Protein AF-A0A7T8KH82-F1 (afdb_monomer)

Solvent-accessible surface area (backbone atoms only — not comparable to full-atom values): 3414 Å² total; per-residue (Å²): 138,54,62,47,77,54,85,89,64,76,89,74,58,95,82,47,49,70,45,69,40,85,55,74,74,78,50,102,66,24,38,31,37,62,76,45,79,45,78,51,79,80,69,58,89,67,83,70,85,121

InterPro domains:
  IPR000266 Small ribosomal subunit protein uS17 [PF00366] (1-35)
  IPR000266 Small ribosomal subunit protein uS17 [PTHR10744] (1-43)
  IPR012340 Nucleic acid-binding, OB-fold [SSF50249] (2-46)
  IPR019979 Small ribosomal subunit protein uS17, conserved site [PS00056] (15-27)

Nearest PDB structures (foldseek):
  7oya-assembly1_L2  TM=9.447E-01  e=2.130E-04  Danio rerio
  7r4x-assembly1_L  TM=9.259E-01  e=2.130E-04  Homo sapiens
  8y0w-assembly1_SL  TM=9.133E-01  e=2.130E-04  Homo sapiens
  8y0x-assembly1_SL  TM=9.104E-01  e=1.859E-04  Homo sapiens
  6y0g-assembly1_SL  TM=9.122E-01  e=1.990E-04  Homo sapiens

Mean predicted aligned error: 6.73 Å

Foldseek 3Di:
DDEDEDPVDPPDDPPWDFDWDADPDPDPPYRIYTDDTHGDPVPPVDPPPD

Structure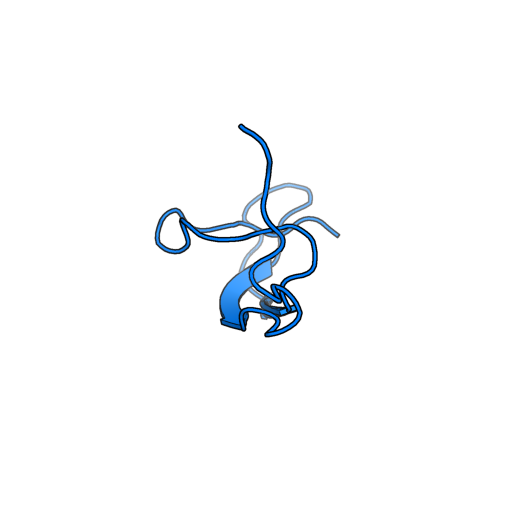 (mmCIF, N/CA/C/O backbone):
data_AF-A0A7T8KH82-F1
#
_entry.id   AF-A0A7T8KH82-F1
#
loop_
_atom_site.group_PDB
_atom_site.id
_atom_site.type_symbol
_atom_site.label_atom_id
_atom_site.label_alt_id
_atom_site.label_comp_id
_atom_site.label_asym_id
_atom_site.label_entity_id
_atom_site.label_seq_id
_atom_site.pdbx_PDB_ins_code
_atom_site.Cartn_x
_atom_site.Cartn_y
_atom_site.Cartn_z
_atom_site.occupancy
_atom_site.B_iso_or_equiv
_atom_site.auth_seq_id
_atom_site.auth_comp_id
_atom_site.auth_asym_id
_atom_site.auth_atom_id
_atom_site.pdbx_PDB_model_num
ATOM 1 N N . MET A 1 1 ? 6.018 4.562 -3.558 1.00 82.50 1 MET A N 1
ATOM 2 C CA . MET A 1 1 ? 6.485 3.157 -3.556 1.00 82.50 1 MET A CA 1
ATOM 3 C C . MET A 1 1 ? 5.306 2.275 -3.935 1.00 82.50 1 MET A C 1
ATOM 5 O O . MET A 1 1 ? 4.248 2.457 -3.349 1.00 82.50 1 MET A O 1
ATOM 9 N N . SER A 1 2 ? 5.445 1.400 -4.933 1.00 91.81 2 SER A N 1
ATOM 10 C CA . SER A 1 2 ? 4.347 0.542 -5.404 1.00 91.81 2 SER A CA 1
ATOM 11 C C . SER A 1 2 ? 4.482 -0.861 -4.817 1.00 91.81 2 SER A C 1
ATOM 13 O O . SER A 1 2 ? 5.560 -1.454 -4.862 1.00 91.81 2 SER A O 1
ATOM 15 N N . VAL A 1 3 ? 3.390 -1.384 -4.265 1.00 94.25 3 VAL A N 1
ATOM 16 C CA . VAL A 1 3 ? 3.344 -2.677 -3.571 1.00 94.25 3 VAL A CA 1
ATOM 17 C C . VAL A 1 3 ? 2.178 -3.479 -4.128 1.00 94.25 3 VAL A C 1
ATOM 19 O O . VAL A 1 3 ? 1.116 -2.919 -4.402 1.00 94.25 3 VAL A O 1
ATOM 22 N N . HIS A 1 4 ? 2.374 -4.781 -4.305 1.00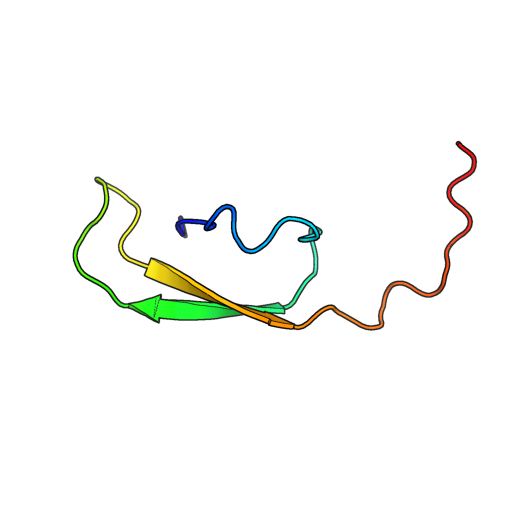 94.75 4 HIS A N 1
ATOM 23 C CA . HIS A 1 4 ? 1.289 -5.677 -4.675 1.00 94.75 4 HIS A CA 1
ATOM 24 C C . HIS A 1 4 ? 0.355 -5.888 -3.475 1.00 94.75 4 HIS A C 1
ATOM 26 O O . HIS A 1 4 ? 0.806 -6.307 -2.407 1.00 94.75 4 HIS A O 1
ATOM 32 N N . LEU A 1 5 ? -0.937 -5.613 -3.664 1.00 93.31 5 LEU A N 1
ATOM 33 C CA . LEU A 1 5 ? -1.994 -5.936 -2.709 1.00 93.31 5 LEU A CA 1
ATOM 34 C C . LEU A 1 5 ? -2.662 -7.240 -3.133 1.00 93.31 5 LEU A C 1
ATOM 36 O O . LEU A 1 5 ? -3.342 -7.298 -4.155 1.00 93.31 5 LEU A O 1
ATOM 40 N N . SER A 1 6 ? -2.460 -8.290 -2.339 1.00 89.81 6 SER A N 1
ATOM 41 C CA . SER A 1 6 ? -3.096 -9.58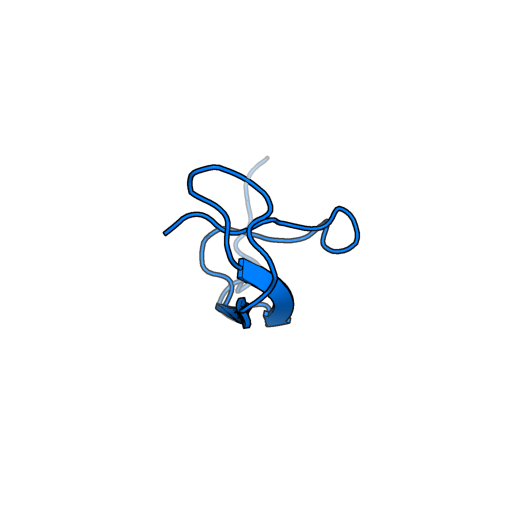1 -2.602 1.00 89.81 6 SER A CA 1
ATOM 42 C C . SER A 1 6 ? -4.612 -9.515 -2.351 1.00 89.81 6 SER A C 1
ATOM 44 O O . SER A 1 6 ? -5.018 -8.959 -1.327 1.00 89.81 6 SER A O 1
ATOM 46 N N . PRO A 1 7 ? -5.456 -10.163 -3.182 1.00 91.81 7 PRO A N 1
ATOM 47 C CA .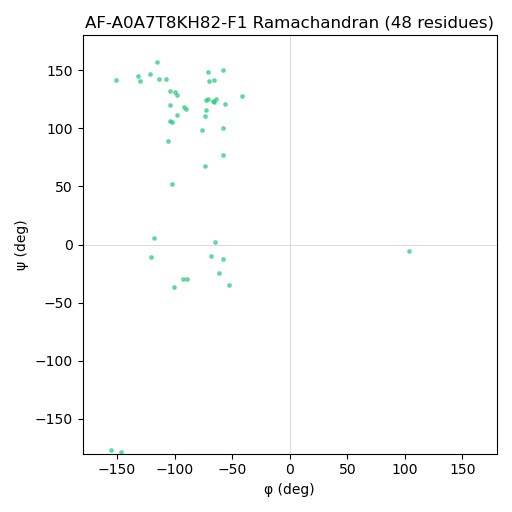 PRO A 1 7 ? -6.907 -10.261 -2.968 1.00 91.81 7 PRO A CA 1
ATOM 48 C C . PRO A 1 7 ? -7.327 -10.907 -1.637 1.00 91.81 7 PRO A C 1
ATOM 50 O O . PRO A 1 7 ? -8.497 -10.837 -1.254 1.00 91.81 7 PRO A O 1
ATOM 53 N N . CYS A 1 8 ? -6.393 -11.550 -0.925 1.00 90.56 8 CYS A N 1
ATOM 54 C CA . CYS A 1 8 ? -6.605 -12.037 0.439 1.00 90.56 8 CYS A CA 1
ATOM 55 C C . CYS A 1 8 ? -6.922 -10.899 1.425 1.00 90.56 8 CYS A C 1
ATOM 57 O O . CYS A 1 8 ? -7.577 -11.131 2.439 1.00 90.56 8 CYS A O 1
ATOM 59 N N . PHE A 1 9 ? -6.491 -9.670 1.128 1.00 88.94 9 PHE A N 1
ATOM 60 C CA . PHE A 1 9 ? -6.725 -8.487 1.949 1.00 88.94 9 PHE A CA 1
ATOM 61 C C . PHE A 1 9 ? -7.787 -7.594 1.293 1.00 88.94 9 PHE A C 1
ATOM 63 O O . PHE A 1 9 ? -7.467 -6.724 0.489 1.00 88.94 9 PHE A O 1
ATOM 70 N N . ARG A 1 10 ? -9.066 -7.827 1.615 1.00 85.56 10 ARG A N 1
ATOM 71 C CA . ARG A 1 10 ? -10.203 -7.117 0.989 1.00 85.56 10 ARG A CA 1
ATOM 72 C C . ARG A 1 10 ? -10.604 -5.827 1.709 1.00 85.56 10 ARG A C 1
ATOM 74 O O . ARG A 1 10 ? -11.041 -4.883 1.065 1.00 85.56 10 ARG A O 1
ATOM 81 N N . ASP A 1 11 ? -10.397 -5.766 3.022 1.00 85.31 11 ASP A N 1
ATOM 82 C CA . ASP A 1 11 ? -10.833 -4.649 3.872 1.00 85.31 11 ASP A CA 1
ATOM 83 C C . ASP A 1 11 ? -9.669 -3.715 4.226 1.00 85.31 11 ASP A 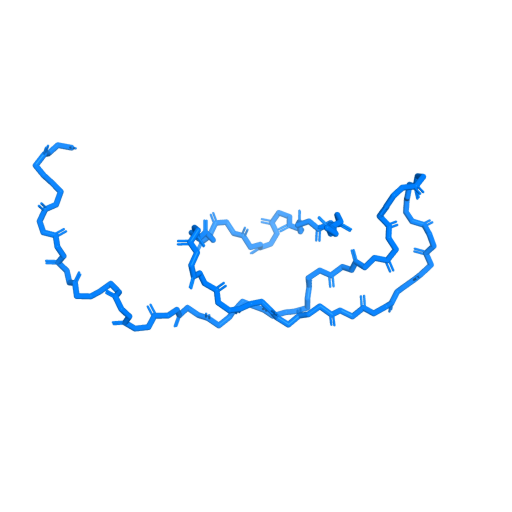C 1
ATOM 85 O O . ASP A 1 11 ? -9.394 -3.482 5.407 1.00 85.31 11 ASP A O 1
ATOM 89 N N . VAL A 1 12 ? -8.936 -3.246 3.217 1.00 88.38 12 VAL A N 1
ATOM 90 C CA . VAL A 1 12 ? -7.828 -2.299 3.405 1.00 88.38 12 VAL A CA 1
ATOM 91 C C . VAL A 1 12 ? -8.330 -0.892 3.124 1.00 88.38 12 VAL A C 1
ATOM 93 O O . VAL A 1 12 ? -8.921 -0.637 2.072 1.00 88.38 12 VAL A O 1
ATOM 96 N N . GLN A 1 13 ? -8.091 0.025 4.053 1.00 87.12 13 GLN A N 1
ATOM 97 C CA . GLN A 1 13 ? -8.425 1.435 3.899 1.00 87.12 13 GLN A CA 1
ATOM 98 C C . GLN A 1 13 ? -7.164 2.297 3.880 1.00 87.12 13 GLN A C 1
ATOM 100 O O . GLN A 1 13 ? -6.098 1.929 4.376 1.00 87.12 13 GLN A O 1
ATOM 105 N N . VAL A 1 14 ? -7.286 3.482 3.282 1.00 87.38 14 VAL A N 1
ATOM 106 C CA . VAL A 1 14 ? -6.214 4.478 3.327 1.00 87.38 14 VAL A CA 1
ATOM 107 C C . VAL A 1 14 ? -6.012 4.899 4.782 1.00 87.38 14 VAL A C 1
ATOM 109 O O . VAL A 1 14 ? -6.961 5.313 5.442 1.00 87.38 14 VAL A O 1
ATOM 112 N N . GLY A 1 15 ? -4.776 4.790 5.270 1.00 86.56 15 GLY A N 1
ATOM 113 C CA . GLY A 1 15 ? -4.424 5.057 6.668 1.00 86.56 15 GLY A CA 1
ATOM 114 C C . GLY A 1 15 ? -4.199 3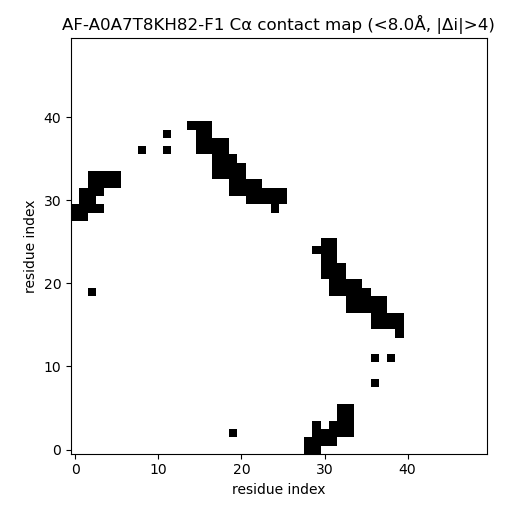.803 7.517 1.00 86.56 15 GLY A C 1
ATOM 115 O O . GLY A 1 15 ? -3.753 3.927 8.657 1.00 86.56 15 GLY A O 1
ATOM 116 N N . ASP A 1 16 ? -4.445 2.607 6.976 1.00 88.56 16 ASP A N 1
ATOM 117 C CA . ASP A 1 16 ? -4.013 1.362 7.612 1.00 88.56 16 ASP A CA 1
ATOM 118 C C . ASP A 1 16 ? -2.492 1.190 7.544 1.00 88.56 16 ASP A C 1
ATOM 120 O O . ASP A 1 16 ? -1.827 1.608 6.590 1.00 88.56 16 ASP A O 1
ATOM 124 N N . VAL A 1 17 ? -1.934 0.531 8.560 1.00 91.00 17 VAL A N 1
ATOM 125 C CA . VAL A 1 17 ? -0.500 0.246 8.625 1.00 91.00 17 VAL A CA 1
ATOM 126 C C . VAL A 1 17 ? -0.248 -1.115 7.989 1.00 91.00 17 VAL A C 1
ATOM 128 O O . VAL A 1 17 ? -0.739 -2.142 8.459 1.00 91.00 17 VAL A O 1
ATOM 131 N N . LEU A 1 18 ? 0.535 -1.135 6.913 1.00 91.88 18 LEU A N 1
ATOM 132 C CA . LEU A 1 18 ? 0.853 -2.353 6.171 1.00 91.88 18 LEU A CA 1
ATOM 133 C C . LEU A 1 18 ? 2.269 -2.830 6.481 1.00 91.88 18 LEU A C 1
ATOM 135 O O . LEU A 1 18 ? 3.227 -2.063 6.406 1.00 91.88 18 LEU A O 1
ATOM 139 N N . THR A 1 19 ? 2.411 -4.122 6.764 1.00 93.88 19 THR A N 1
ATOM 140 C CA . THR A 1 19 ? 3.714 -4.788 6.773 1.00 93.88 19 THR A CA 1
ATOM 141 C C . THR A 1 19 ? 3.987 -5.329 5.377 1.00 93.88 19 THR A C 1
ATOM 143 O O . THR A 1 19 ? 3.262 -6.199 4.882 1.00 93.88 19 THR A O 1
ATOM 146 N N . VAL A 1 20 ? 5.034 -4.809 4.743 1.00 94.88 20 VAL A N 1
ATOM 147 C CA . VAL A 1 20 ? 5.479 -5.217 3.407 1.00 94.88 20 VAL A CA 1
ATOM 148 C C . VAL A 1 20 ? 6.772 -6.015 3.505 1.00 94.88 20 VAL A C 1
ATOM 150 O O . VAL A 1 20 ? 7.624 -5.715 4.337 1.00 94.88 20 VAL A O 1
ATOM 153 N N . GLY A 1 21 ? 6.902 -7.037 2.665 1.00 95.88 21 GLY A N 1
ATOM 154 C CA . GLY A 1 21 ? 8.123 -7.826 2.524 1.00 95.88 21 GLY A CA 1
ATOM 155 C C . GLY A 1 21 ? 8.738 -7.633 1.148 1.00 95.88 21 GLY A C 1
ATOM 156 O O . GLY A 1 21 ? 8.009 -7.524 0.156 1.00 95.88 21 GLY A O 1
ATOM 157 N N . GLU A 1 22 ? 10.067 -7.592 1.089 1.00 95.94 22 GLU A N 1
ATOM 158 C CA . GLU A 1 22 ? 10.795 -7.672 -0.177 1.00 95.94 22 GLU A CA 1
ATOM 159 C C . GLU A 1 22 ? 10.584 -9.052 -0.812 1.00 95.94 22 GLU A C 1
ATOM 161 O O . GLU A 1 22 ? 10.498 -10.073 -0.127 1.00 95.94 22 GLU A O 1
ATOM 166 N N . CYS A 1 23 ? 10.448 -9.080 -2.133 1.00 94.12 23 CYS A N 1
ATOM 167 C CA . CYS A 1 23 ? 10.277 -10.307 -2.898 1.00 94.12 23 CYS A CA 1
ATOM 168 C C . CYS A 1 23 ? 10.954 -10.175 -4.268 1.00 94.12 23 CYS A C 1
ATOM 170 O O . CYS A 1 23 ? 11.551 -9.147 -4.590 1.00 94.12 23 CYS A O 1
ATOM 172 N N . ARG A 1 24 ? 10.864 -11.217 -5.107 1.00 95.25 24 ARG A N 1
ATOM 173 C CA . ARG A 1 24 ? 11.311 -11.112 -6.504 1.00 95.25 24 ARG A CA 1
ATOM 174 C C . ARG A 1 24 ? 10.548 -9.987 -7.231 1.00 95.25 24 ARG A C 1
ATOM 176 O O . ARG A 1 24 ? 9.382 -9.758 -6.905 1.00 95.25 24 ARG A O 1
ATOM 183 N N . PRO A 1 25 ? 11.137 -9.320 -8.239 1.00 96.00 25 PRO A N 1
ATOM 184 C CA . PRO A 1 25 ? 10.425 -8.308 -9.016 1.00 96.00 25 PRO A CA 1
ATOM 185 C C . PRO A 1 25 ? 9.149 -8.887 -9.640 1.00 96.00 25 PRO A C 1
ATOM 187 O O . PRO A 1 25 ? 9.209 -9.849 -10.403 1.00 96.00 25 PRO A O 1
ATOM 190 N N . LEU A 1 26 ? 7.995 -8.310 -9.301 1.00 94.19 26 LEU A N 1
ATOM 191 C CA . LEU A 1 26 ? 6.693 -8.690 -9.859 1.00 94.19 26 LEU A CA 1
ATOM 192 C C . LEU A 1 26 ? 6.337 -7.833 -11.080 1.00 94.19 26 LEU A C 1
ATOM 194 O O . LEU A 1 26 ? 5.633 -8.285 -11.977 1.00 94.19 26 LEU A O 1
ATOM 198 N N . SER A 1 27 ? 6.825 -6.591 -11.124 1.00 95.50 27 SER A N 1
ATOM 199 C CA . SER A 1 27 ? 6.689 -5.679 -12.265 1.00 95.50 27 SER A CA 1
ATOM 200 C C . SER A 1 27 ? 7.822 -4.646 -12.267 1.00 95.50 27 SER A C 1
ATOM 202 O O . SER A 1 27 ? 8.692 -4.664 -11.394 1.00 95.50 27 SER A O 1
ATOM 204 N N . LYS A 1 28 ? 7.803 -3.700 -13.219 1.00 94.88 28 LYS A N 1
ATOM 205 C CA . LYS A 1 28 ? 8.805 -2.620 -13.319 1.00 94.88 28 LYS A CA 1
ATOM 206 C C . LYS A 1 28 ? 8.983 -1.843 -12.006 1.00 94.88 28 LYS A C 1
ATOM 208 O O . LYS A 1 28 ? 10.091 -1.412 -11.699 1.00 94.88 28 LYS A O 1
ATOM 213 N N . THR A 1 29 ? 7.908 -1.661 -11.238 1.00 95.12 29 THR A N 1
ATOM 214 C CA . THR A 1 29 ? 7.900 -0.837 -10.017 1.00 95.12 29 THR A CA 1
ATOM 215 C C . THR A 1 29 ? 7.509 -1.601 -8.755 1.00 95.12 29 THR A C 1
ATOM 217 O O . THR A 1 29 ? 7.683 -1.068 -7.659 1.00 95.12 29 THR A O 1
ATOM 220 N N . VAL A 1 30 ? 7.013 -2.838 -8.874 1.00 95.56 30 VAL A N 1
ATOM 221 C CA . VAL A 1 30 ? 6.556 -3.641 -7.733 1.00 95.56 30 VAL A CA 1
ATOM 222 C C . VAL A 1 30 ? 7.583 -4.720 -7.403 1.00 95.56 30 VAL A C 1
ATOM 224 O O . VAL A 1 30 ? 7.713 -5.718 -8.111 1.00 95.56 30 VAL A O 1
ATOM 227 N N . LYS A 1 31 ? 8.305 -4.506 -6.300 1.00 96.00 31 LYS A N 1
ATOM 228 C CA . LYS A 1 31 ? 9.292 -5.443 -5.720 1.00 96.00 31 LYS A CA 1
ATOM 229 C C . LYS A 1 31 ? 8.916 -5.902 -4.306 1.00 96.00 31 LYS A C 1
ATOM 231 O O . LYS A 1 31 ? 9.678 -6.591 -3.640 1.00 96.00 31 LYS A O 1
ATOM 236 N N . PHE A 1 32 ? 7.731 -5.508 -3.846 1.00 96.31 32 PHE A N 1
ATOM 237 C CA . PHE A 1 32 ? 7.248 -5.756 -2.496 1.00 96.31 32 PHE A CA 1
ATOM 238 C C . PHE A 1 32 ? 5.830 -6.311 -2.542 1.00 96.31 32 PHE A C 1
ATOM 240 O O . PHE A 1 32 ? 5.019 -5.899 -3.381 1.00 96.31 32 PHE A O 1
ATOM 247 N N . ASN A 1 33 ? 5.530 -7.201 -1.603 1.00 94.75 33 ASN A N 1
ATOM 248 C CA . ASN A 1 33 ? 4.195 -7.749 -1.398 1.00 94.75 33 ASN A CA 1
ATOM 249 C C . ASN A 1 33 ? 3.712 -7.444 0.023 1.00 94.75 33 ASN A C 1
ATOM 251 O O . ASN A 1 33 ? 4.504 -7.415 0.970 1.00 94.75 33 ASN A O 1
ATOM 255 N N . THR A 1 34 ? 2.408 -7.239 0.185 1.00 94.75 34 THR A N 1
ATOM 256 C CA . THR A 1 34 ? 1.794 -7.121 1.510 1.00 94.75 34 THR A CA 1
ATOM 257 C C . THR A 1 34 ? 1.781 -8.466 2.227 1.00 94.75 34 THR A C 1
ATOM 259 O O . THR A 1 34 ? 1.236 -9.437 1.701 1.00 94.75 34 THR A O 1
ATOM 262 N N . LEU A 1 35 ? 2.343 -8.511 3.436 1.00 93.94 35 LEU A N 1
ATOM 263 C CA . LEU A 1 35 ? 2.370 -9.703 4.288 1.00 93.94 35 LEU A CA 1
ATOM 264 C C . LEU A 1 35 ? 1.297 -9.653 5.378 1.00 93.94 35 LEU A C 1
ATOM 266 O O . LEU A 1 35 ? 0.716 -10.679 5.724 1.00 93.94 35 LEU A O 1
ATOM 270 N N . LYS A 1 36 ? 1.027 -8.462 5.922 1.00 92.00 36 LYS A N 1
ATOM 271 C CA . LYS A 1 36 ? 0.042 -8.260 6.988 1.00 92.00 36 LYS A CA 1
ATOM 272 C C . LYS A 1 36 ? -0.563 -6.863 6.907 1.00 92.00 36 LYS A C 1
ATOM 274 O O . LYS A 1 36 ? 0.146 -5.891 6.655 1.00 92.00 36 LYS A O 1
ATOM 279 N N . VAL A 1 37 ? -1.863 -6.773 7.170 1.00 90.62 37 VAL A N 1
ATOM 280 C CA . VAL A 1 37 ? -2.592 -5.512 7.347 1.00 90.62 37 VAL A CA 1
ATOM 281 C C . VAL A 1 37 ? -2.834 -5.331 8.840 1.00 90.62 37 VAL A C 1
ATOM 283 O O . VAL A 1 37 ? -3.471 -6.182 9.464 1.00 90.62 37 VAL A O 1
ATOM 286 N N . ASN A 1 38 ? -2.322 -4.250 9.420 1.00 89.25 38 ASN A N 1
ATOM 287 C CA . ASN A 1 38 ? -2.663 -3.838 10.773 1.00 89.25 38 ASN A CA 1
ATOM 288 C C . ASN A 1 38 ? -3.664 -2.686 10.684 1.00 89.25 38 ASN A C 1
ATOM 290 O O . ASN A 1 38 ? -3.312 -1.566 10.305 1.00 89.25 38 ASN A O 1
ATOM 294 N N . LYS A 1 39 ? -4.929 -2.991 10.984 1.00 83.38 39 LYS A N 1
ATOM 295 C CA . LYS A 1 39 ? -6.010 -2.011 10.906 1.00 83.38 39 LYS A CA 1
ATOM 296 C C . LYS A 1 39 ? -5.788 -0.951 11.974 1.00 83.38 39 LYS A C 1
ATOM 298 O O . LYS A 1 39 ? -5.674 -1.267 13.160 1.00 83.38 39 LYS A O 1
ATOM 303 N N . SER A 1 40 ? -5.720 0.302 11.548 1.00 73.00 40 SER A N 1
ATOM 304 C CA . SER A 1 40 ? -5.633 1.423 12.475 1.00 73.00 40 SER A CA 1
ATOM 305 C C . SER A 1 40 ? -6.945 1.504 13.264 1.00 73.00 40 SER A C 1
ATOM 307 O O . SER A 1 40 ? -8.025 1.645 12.689 1.00 73.00 40 SER A O 1
ATOM 309 N N . SER A 1 41 ? -6.877 1.446 14.598 1.00 62.22 41 SER A N 1
ATOM 310 C CA . SER A 1 41 ? -8.031 1.645 15.495 1.00 62.22 41 SER A CA 1
ATOM 311 C C . SER A 1 41 ? -8.616 3.069 15.426 1.00 62.22 41 SER A C 1
ATOM 313 O O . SER A 1 41 ? -9.582 3.382 16.122 1.00 62.22 41 SER A O 1
ATOM 315 N N . GLY A 1 42 ? -8.067 3.928 14.556 1.00 55.66 42 GLY A N 1
ATOM 316 C CA . GLY A 1 42 ? -8.525 5.285 14.271 1.00 55.66 42 GLY A CA 1
ATOM 317 C C . GLY A 1 42 ? -9.870 5.378 13.550 1.00 55.66 42 GLY A C 1
ATOM 318 O O . GLY A 1 42 ? -10.459 6.457 13.547 1.00 55.66 42 GLY A O 1
ATOM 319 N N . ASN A 1 43 ? -10.427 4.267 13.052 1.00 57.16 43 ASN A N 1
ATOM 320 C CA . ASN A 1 43 ? -11.868 4.178 12.808 1.00 57.16 43 ASN A CA 1
ATOM 321 C C . ASN A 1 43 ? -12.595 4.050 14.162 1.00 57.16 43 ASN A C 1
ATOM 323 O O . ASN A 1 43 ? -13.269 3.059 14.456 1.00 57.16 43 ASN A O 1
ATOM 327 N N . LYS A 1 44 ? -12.549 5.124 14.972 1.00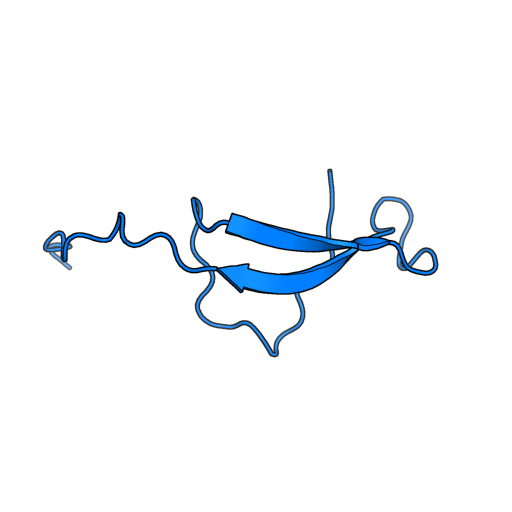 58.59 44 LYS A N 1
ATOM 328 C CA . LYS A 1 44 ? -13.754 5.527 15.717 1.00 58.59 44 LYS A CA 1
ATOM 329 C C . LYS A 1 44 ? -14.886 5.356 14.720 1.00 58.59 44 LYS A C 1
ATOM 331 O O . LYS A 1 44 ? -14.720 5.819 13.595 1.00 58.59 44 LYS A O 1
ATOM 336 N N . LYS A 1 45 ? -15.950 4.635 15.079 1.00 63.03 45 LYS A N 1
ATOM 337 C CA . LYS A 1 45 ? -17.130 4.431 14.230 1.00 63.03 45 LYS A CA 1
ATOM 338 C C . LYS A 1 45 ? -17.725 5.800 13.884 1.00 63.03 45 LYS A C 1
ATOM 340 O O . LYS A 1 45 ? -18.681 6.253 14.499 1.00 63.03 45 LYS A O 1
ATOM 345 N N . THR A 1 46 ? -17.086 6.495 12.956 1.00 63.09 46 THR A N 1
ATOM 346 C CA . THR A 1 46 ? -17.494 7.768 12.416 1.00 63.09 46 THR A CA 1
ATOM 347 C C . THR A 1 46 ? -18.673 7.398 11.565 1.00 63.09 46 THR A C 1
ATOM 349 O O . THR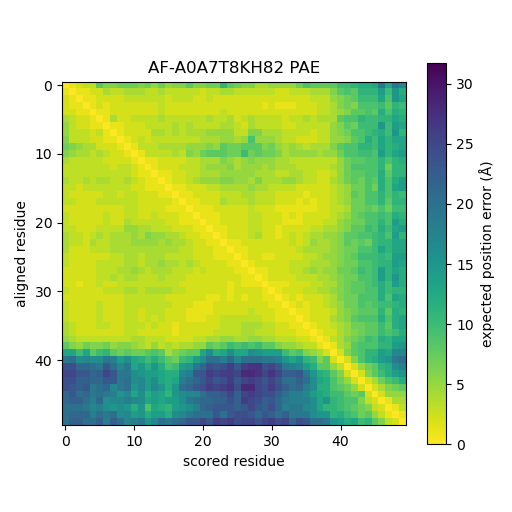 A 1 46 ? -18.568 6.593 10.638 1.00 63.09 46 THR A O 1
ATOM 352 N N . PHE A 1 47 ? -19.821 7.918 11.966 1.00 72.19 47 PHE A N 1
ATOM 353 C CA . PHE A 1 47 ? -21.049 7.773 11.227 1.00 72.19 47 PHE A CA 1
ATOM 354 C C . PHE A 1 47 ? -20.827 8.357 9.829 1.00 72.19 47 PHE A C 1
ATOM 356 O O . PHE A 1 47 ? -20.823 9.573 9.641 1.00 72.19 47 PHE A O 1
ATOM 363 N N . LYS A 1 48 ? -20.584 7.485 8.847 1.00 69.69 48 LYS A N 1
ATOM 364 C CA . LYS A 1 48 ? -20.689 7.849 7.439 1.00 69.69 48 LYS A CA 1
ATOM 365 C C . LYS A 1 48 ? -22.175 7.951 7.143 1.00 69.69 48 LYS A C 1
ATOM 367 O O . LYS A 1 48 ? -22.897 6.959 7.215 1.00 69.69 48 LYS A O 1
ATOM 372 N N . LYS A 1 49 ? -22.642 9.176 6.914 1.00 67.31 49 LYS A N 1
ATOM 373 C CA . LYS A 1 49 ? -24.015 9.421 6.491 1.00 67.31 49 LYS A CA 1
ATOM 374 C C . LYS A 1 49 ? -24.092 9.051 5.010 1.00 67.31 49 LYS A C 1
ATOM 376 O O . LYS A 1 49 ? -23.707 9.868 4.182 1.00 67.31 49 LYS A O 1
ATOM 381 N N . PHE A 1 50 ? -24.589 7.836 4.76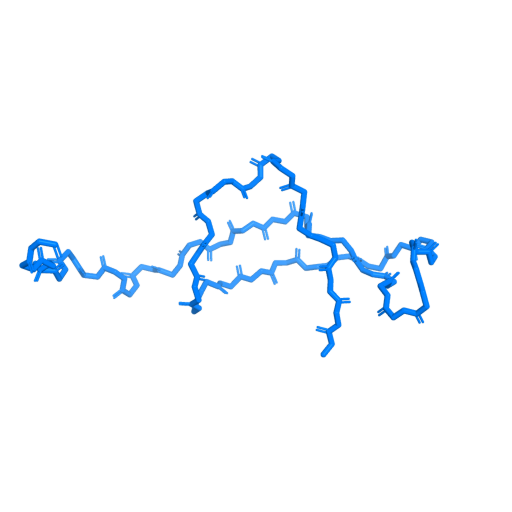6 1.00 56.75 50 PHE A N 1
ATOM 382 C CA . PHE A 1 50 ? -24.618 7.124 3.483 1.00 56.75 50 PHE A CA 1
ATOM 383 C C . PHE A 1 50 ? -23.227 6.741 2.951 1.00 56.75 50 PHE A C 1
ATOM 385 O O . PHE A 1 50 ? -22.334 7.609 2.841 1.00 56.75 50 PHE A O 1
#

pLDDT: mean 85.61, std 12.52, range [55.66, 96.31]

Radius of gyration: 13.52 Å; Cα contacts (8 Å, |Δi|>4): 64; chains: 1; bounding box: 36×22×29 Å

Organism: Caligus rogercresseyi (NCBI:txid217165)

Sequence (50 aa):
MSVHLSPCFRDVQVGDVLTVGECRPLSKTVKFNTLKVNKSSGNKKTFKKF

Secondary structure (DSSP, 8-state):
-EEE--TT-----TTPEEEEEE-S--SSSEEEEEEEEE--TT--------